Protein AF-A0A2K9EKV5-F1 (afdb_monomer_lite)

Structure (mmCIF, N/CA/C/O backbone):
data_AF-A0A2K9EKV5-F1
#
_entry.id   AF-A0A2K9EKV5-F1
#
loop_
_atom_site.group_PDB
_atom_site.id
_atom_site.type_symbol
_atom_site.label_atom_id
_atom_site.label_alt_id
_atom_site.label_comp_id
_atom_site.label_asym_id
_atom_site.label_entity_id
_atom_site.label_seq_id
_atom_site.pdbx_PDB_ins_code
_atom_site.Cartn_x
_atom_site.Cartn_y
_atom_site.Cartn_z
_atom_site.occupancy
_atom_site.B_iso_or_equiv
_atom_site.auth_seq_id
_atom_site.auth_comp_id
_atom_site.auth_asym_id
_atom_site.auth_atom_id
_atom_site.pdbx_PDB_model_num
ATOM 1 N N . MET A 1 1 ? -27.339 27.260 15.873 1.00 34.72 1 MET A N 1
ATOM 2 C CA . MET A 1 1 ? -26.112 26.528 15.482 1.00 34.72 1 MET A CA 1
ATOM 3 C C . MET A 1 1 ? -25.830 25.486 16.553 1.00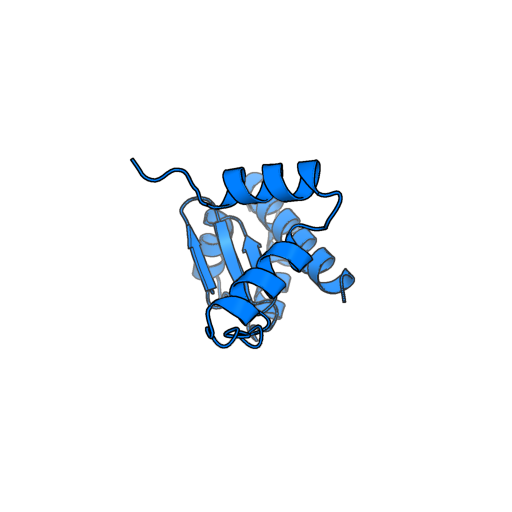 34.72 1 MET A C 1
ATOM 5 O O . MET A 1 1 ? -25.767 25.895 17.708 1.00 34.72 1 MET A O 1
ATOM 9 N N . PRO A 1 2 ? -25.730 24.181 16.243 1.00 38.53 2 PRO A N 1
ATOM 10 C CA . PRO A 1 2 ? -25.482 23.185 17.277 1.00 38.53 2 PRO A CA 1
ATOM 11 C C . PRO A 1 2 ? -24.024 23.286 17.740 1.00 38.53 2 PRO A C 1
ATOM 13 O O . PRO A 1 2 ? -23.093 23.180 16.943 1.00 38.53 2 PRO A O 1
ATOM 16 N N . ILE A 1 3 ? -23.833 23.533 19.034 1.00 38.47 3 ILE A N 1
ATOM 17 C CA . ILE A 1 3 ? -22.537 23.400 19.701 1.00 38.47 3 ILE A CA 1
ATOM 18 C C . ILE A 1 3 ? -22.190 21.903 19.665 1.00 38.47 3 ILE A C 1
ATOM 20 O O . ILE A 1 3 ? -23.028 21.098 20.076 1.00 38.47 3 ILE A O 1
ATOM 24 N N . PRO A 1 4 ? -21.013 21.485 19.167 1.00 46.78 4 PRO A N 1
ATOM 25 C CA . PRO A 1 4 ? -20.659 20.072 19.138 1.00 46.78 4 PRO A CA 1
ATOM 26 C C . PRO A 1 4 ? -20.600 19.540 20.576 1.00 46.78 4 PRO A C 1
ATOM 28 O O . PRO A 1 4 ? -19.776 20.003 21.368 1.00 46.78 4 PRO A O 1
ATOM 31 N N . LEU A 1 5 ? -21.473 18.569 20.885 1.00 59.94 5 LEU A N 1
ATOM 32 C CA . LEU A 1 5 ? -21.659 17.912 22.195 1.00 59.94 5 LEU A CA 1
ATOM 33 C C . LEU A 1 5 ? -20.330 17.569 22.892 1.00 59.94 5 LEU A C 1
ATOM 35 O O . LEU A 1 5 ? -20.204 17.675 24.108 1.00 59.94 5 LEU A O 1
ATOM 39 N N . ARG A 1 6 ? -19.305 17.260 22.095 1.00 60.81 6 ARG A N 1
ATOM 40 C CA . ARG A 1 6 ? -17.944 16.938 22.522 1.00 60.81 6 ARG A CA 1
ATOM 41 C C . ARG A 1 6 ? -17.279 18.009 23.399 1.00 60.81 6 ARG A C 1
ATOM 43 O O . ARG A 1 6 ? -16.757 17.672 24.452 1.00 60.81 6 ARG A O 1
ATOM 50 N N . ARG A 1 7 ? -17.356 19.296 23.032 1.00 63.94 7 ARG A N 1
ATOM 51 C CA . ARG A 1 7 ? -16.711 20.376 23.815 1.00 63.94 7 ARG A CA 1
ATOM 52 C C . ARG A 1 7 ? -17.402 20.644 25.153 1.00 63.94 7 ARG A C 1
ATOM 54 O O . ARG A 1 7 ? -16.761 21.127 26.081 1.00 63.94 7 ARG A O 1
ATOM 61 N N . GLY A 1 8 ? -18.71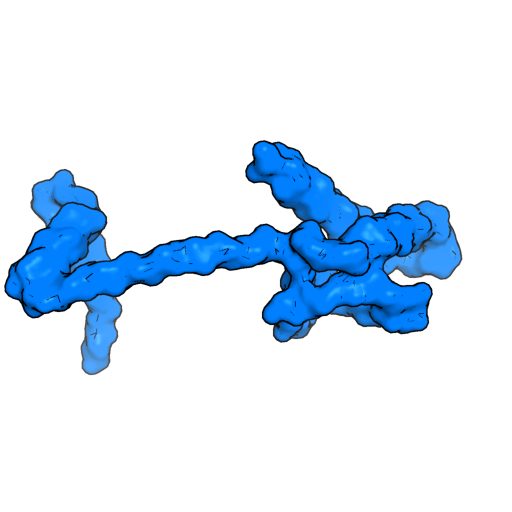0 20.392 25.236 1.00 67.00 8 GLY A N 1
ATOM 62 C CA . GLY A 1 8 ? -19.465 20.524 26.484 1.00 67.00 8 GLY A CA 1
ATOM 63 C C . GLY A 1 8 ? -19.104 19.420 27.475 1.00 67.00 8 GLY A C 1
ATOM 64 O O . GLY A 1 8 ? -18.864 19.705 28.643 1.00 67.00 8 GLY A O 1
ATOM 65 N N . LEU A 1 9 ? -18.984 18.186 26.980 1.00 66.88 9 LEU A N 1
ATOM 66 C CA . LEU A 1 9 ? -18.611 17.018 27.780 1.00 66.88 9 LEU A CA 1
ATOM 67 C C . LEU A 1 9 ? -17.155 17.079 28.262 1.00 66.88 9 LEU A C 1
ATOM 69 O O . LEU A 1 9 ? -16.888 16.750 29.411 1.00 66.88 9 LEU A O 1
ATOM 73 N N . GLU A 1 10 ? -16.230 17.564 27.427 1.00 70.25 10 GLU A N 1
ATOM 74 C CA . GLU A 1 10 ? -14.812 17.756 27.791 1.00 70.25 10 GLU A CA 1
ATOM 75 C C . GLU A 1 10 ? -14.650 18.717 28.978 1.00 70.25 10 GLU A C 1
ATOM 77 O O . GLU A 1 10 ? -13.935 18.414 29.929 1.00 70.25 10 GLU A O 1
ATOM 82 N N . ARG A 1 11 ? -15.398 19.826 28.992 1.00 71.81 11 ARG A N 1
ATOM 83 C CA . ARG A 1 11 ? -15.383 20.774 30.118 1.00 71.81 11 ARG A CA 1
ATOM 84 C C . ARG A 1 11 ? -16.011 20.207 31.387 1.00 71.81 11 ARG A C 1
ATOM 86 O O . ARG A 1 11 ? -15.569 20.543 32.481 1.00 71.81 11 ARG A O 1
ATOM 93 N N . GLU A 1 12 ? -17.040 19.374 31.257 1.00 67.81 12 GLU A N 1
ATOM 94 C CA . GLU A 1 12 ? -17.672 18.736 32.416 1.00 67.81 12 GLU A CA 1
ATOM 95 C C . GLU A 1 12 ? -16.770 17.656 33.027 1.00 67.81 12 GLU A C 1
ATOM 97 O O . GLU A 1 12 ? -16.693 17.546 34.249 1.00 67.81 12 GLU A O 1
ATOM 102 N N . ALA A 1 13 ? -16.020 16.924 32.200 1.00 70.12 13 ALA A N 1
ATOM 103 C CA . ALA A 1 13 ? -14.980 15.997 32.646 1.00 70.12 13 ALA A CA 1
ATOM 104 C C . ALA A 1 13 ? -13.877 16.719 33.431 1.00 70.12 13 ALA A C 1
ATOM 106 O O . ALA A 1 13 ? -13.564 16.339 34.559 1.00 70.12 13 ALA A O 1
ATOM 107 N N . GLU A 1 14 ? -13.361 17.827 32.891 1.00 73.56 14 GLU A N 1
ATOM 108 C CA . GLU A 1 14 ? -12.360 18.659 33.571 1.00 73.56 14 GLU A CA 1
ATOM 109 C C . GLU A 1 14 ? -12.886 19.246 34.891 1.00 73.56 14 GLU A C 1
ATOM 111 O O . GLU A 1 14 ? -12.170 19.258 35.892 1.00 73.56 14 GLU A O 1
ATOM 116 N N . ARG A 1 15 ? -14.148 19.698 34.924 1.00 76.81 15 ARG A N 1
ATOM 117 C CA . ARG A 1 15 ? -14.778 20.282 36.120 1.00 76.81 15 ARG A CA 1
ATOM 118 C C . ARG A 1 15 ? -15.045 19.256 37.219 1.00 76.81 15 ARG A C 1
ATOM 120 O O . ARG A 1 15 ? -14.924 19.581 38.397 1.00 76.81 15 ARG A O 1
ATOM 127 N N . SER A 1 16 ? -15.458 18.049 36.845 1.00 70.88 16 SER A N 1
ATOM 128 C CA . SER A 1 16 ? -15.836 16.989 37.787 1.00 70.88 16 SER A CA 1
ATOM 129 C C . SER A 1 16 ? -14.663 16.097 38.202 1.00 70.88 16 SER A C 1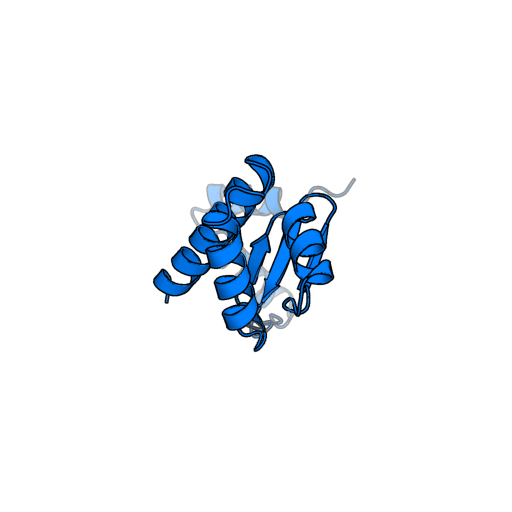
ATOM 131 O O . SER A 1 16 ? -14.812 15.300 39.126 1.00 70.88 16 SER A O 1
ATOM 133 N N . GLY A 1 17 ? -13.506 16.218 37.539 1.00 74.44 17 GLY A N 1
ATOM 134 C CA . GLY A 1 17 ? -12.355 15.336 37.749 1.00 74.44 17 GLY A CA 1
ATOM 135 C C . GLY A 1 17 ? -12.603 13.893 37.296 1.00 74.44 17 GLY A C 1
ATOM 136 O O . GLY A 1 17 ? -11.856 12.998 37.683 1.00 74.44 17 GLY A O 1
ATOM 137 N N . ARG A 1 18 ? -13.659 13.659 36.507 1.00 72.31 18 ARG A N 1
ATOM 138 C CA . ARG A 1 18 ? -14.065 12.341 36.003 1.00 72.31 18 ARG A CA 1
ATOM 139 C C . ARG A 1 18 ? -13.623 12.173 34.561 1.00 72.31 18 ARG A C 1
ATOM 141 O O . ARG A 1 18 ? -13.485 13.144 33.817 1.00 72.31 18 ARG A O 1
ATOM 148 N N . SER A 1 19 ? -13.418 10.932 34.140 1.00 74.38 19 SER A N 1
ATOM 149 C CA . SER A 1 19 ? -13.110 10.661 32.741 1.00 74.38 19 SER A CA 1
ATOM 150 C C . SER A 1 19 ? -14.331 10.943 31.859 1.00 74.38 19 SER A C 1
ATOM 152 O O . SER A 1 19 ? -15.478 10.687 32.232 1.00 74.38 19 SER A O 1
ATOM 154 N N . LEU A 1 20 ? -14.081 11.432 30.644 1.00 70.06 20 LEU A N 1
ATOM 155 C CA . LEU A 1 20 ? -15.109 11.588 29.608 1.00 70.06 20 LEU A CA 1
ATOM 156 C C . LEU A 1 20 ? -15.931 10.311 29.413 1.00 70.06 20 LEU A C 1
ATOM 158 O O . LEU A 1 20 ? -17.143 10.370 29.225 1.00 70.06 20 LEU A O 1
ATOM 162 N N . THR A 1 21 ? -15.263 9.164 29.490 1.00 70.38 21 THR A N 1
ATOM 163 C CA . THR A 1 21 ? -15.863 7.841 29.352 1.00 70.38 21 THR A CA 1
ATOM 164 C C . THR A 1 21 ? -16.900 7.570 30.442 1.00 70.38 21 THR A C 1
ATOM 166 O O . THR A 1 21 ? -17.995 7.116 30.128 1.00 70.38 21 THR A O 1
ATOM 169 N N . GLU A 1 22 ? -16.610 7.903 31.702 1.00 70.62 22 GLU A N 1
ATOM 170 C CA . GLU A 1 22 ? -17.556 7.721 32.814 1.00 70.62 22 GLU A CA 1
ATOM 171 C C . GLU A 1 22 ? -18.803 8.596 32.661 1.00 70.62 22 GLU A C 1
ATOM 173 O O . GLU A 1 22 ? -19.912 8.129 32.909 1.00 70.62 22 GLU A O 1
ATOM 178 N N . ILE A 1 23 ? -18.633 9.843 32.212 1.00 69.56 23 ILE A N 1
ATOM 179 C CA . ILE A 1 23 ? -19.752 10.769 31.982 1.00 69.56 23 ILE A CA 1
ATOM 180 C C . ILE A 1 23 ? -20.644 10.266 30.842 1.00 69.56 23 ILE A C 1
ATOM 182 O O . ILE A 1 23 ? -21.869 10.330 30.937 1.00 69.56 23 ILE A O 1
ATOM 186 N N . ILE A 1 24 ? -20.042 9.743 29.771 1.00 68.00 24 ILE A N 1
ATOM 187 C CA . ILE A 1 24 ? -20.779 9.182 28.634 1.00 68.00 24 ILE A CA 1
ATOM 188 C C . ILE A 1 24 ? -21.552 7.931 29.062 1.00 68.00 24 ILE A C 1
ATOM 190 O O . ILE A 1 24 ? -22.734 7.828 28.750 1.00 68.00 24 ILE A O 1
ATOM 194 N N . ILE A 1 25 ? -20.929 7.010 29.804 1.00 69.56 25 ILE A N 1
ATOM 195 C CA . ILE A 1 25 ? -21.589 5.784 30.280 1.00 69.56 25 ILE A CA 1
ATOM 196 C C . ILE A 1 25 ? -22.789 6.122 31.170 1.00 69.56 25 ILE A C 1
ATOM 198 O O . ILE A 1 25 ? -23.870 5.570 30.973 1.00 69.56 25 ILE A O 1
ATOM 202 N N . GLU A 1 26 ? -22.631 7.053 32.111 1.00 69.88 26 GLU A N 1
ATOM 203 C CA . GLU A 1 26 ? -23.709 7.450 33.020 1.00 69.88 26 GLU A CA 1
ATOM 204 C C . GLU A 1 26 ? -24.866 8.135 32.273 1.00 69.88 26 GLU A C 1
ATOM 206 O O . GLU A 1 26 ? -26.033 7.820 32.508 1.00 69.88 26 GLU A O 1
ATOM 211 N N . ALA A 1 27 ? -24.563 9.008 31.308 1.00 68.69 27 ALA A N 1
ATOM 212 C CA . ALA A 1 27 ? -25.578 9.646 30.469 1.00 68.69 27 ALA A CA 1
ATOM 213 C C . ALA A 1 27 ? -26.323 8.637 29.569 1.00 68.69 27 ALA A C 1
ATOM 215 O O . ALA A 1 27 ? -27.531 8.765 29.350 1.00 68.69 27 ALA A O 1
ATOM 216 N N . VAL A 1 28 ? -25.629 7.610 29.070 1.00 65.12 28 VAL A N 1
ATOM 217 C CA . VAL A 1 28 ? -26.227 6.513 28.288 1.00 65.12 28 VAL A CA 1
ATOM 218 C C . VAL A 1 28 ? -27.141 5.655 29.172 1.00 65.12 28 VAL A C 1
ATOM 220 O O . VAL A 1 28 ? -28.275 5.378 28.791 1.00 65.12 28 VAL A O 1
ATOM 223 N N . GLN A 1 29 ? -26.718 5.335 30.399 1.00 66.12 29 GLN A N 1
ATOM 224 C CA . GLN A 1 29 ? -27.536 4.588 31.364 1.00 66.12 29 GLN A CA 1
ATOM 225 C C . GLN A 1 29 ? -28.796 5.355 31.798 1.00 66.12 29 GLN A C 1
ATOM 227 O O . GLN A 1 29 ? -29.867 4.761 31.907 1.00 66.12 29 GLN A O 1
ATOM 232 N N . GLN A 1 30 ? -28.700 6.672 32.007 1.00 67.94 30 GLN A N 1
ATOM 233 C CA . GLN A 1 30 ? -29.841 7.513 32.400 1.00 67.94 30 GLN A CA 1
ATOM 234 C C . GLN A 1 30 ? -30.833 7.772 31.256 1.00 67.94 30 GLN A C 1
ATOM 236 O O . GLN A 1 30 ? -32.007 8.033 31.511 1.00 67.94 30 GLN A O 1
ATOM 241 N N . SER A 1 31 ? -30.382 7.704 30.000 1.00 60.91 31 SER A N 1
ATOM 242 C CA . SER A 1 31 ? -31.229 7.935 28.821 1.00 60.91 31 SER A CA 1
ATOM 243 C C . SER A 1 31 ? -31.970 6.685 28.337 1.00 60.91 31 SER A C 1
ATOM 245 O O . SER A 1 31 ? -32.798 6.792 27.433 1.00 60.91 31 SER A O 1
ATOM 247 N N . GLY A 1 32 ? -31.710 5.514 28.934 1.00 52.72 32 GLY A N 1
ATOM 248 C CA . GLY A 1 32 ? -32.337 4.247 28.538 1.00 52.72 32 GLY A CA 1
ATOM 249 C C . GLY A 1 32 ? -31.956 3.792 27.125 1.00 52.72 32 GLY A C 1
ATOM 250 O O . GLY A 1 32 ? -32.625 2.935 26.554 1.00 52.72 32 GLY A O 1
ATOM 251 N N . ILE A 1 33 ? -30.906 4.382 26.550 1.00 57.34 33 ILE A N 1
ATOM 252 C CA . ILE A 1 33 ? -30.367 4.008 25.247 1.00 57.34 33 ILE A CA 1
ATOM 253 C C . ILE A 1 33 ? -29.438 2.823 25.493 1.00 57.34 33 ILE A C 1
ATOM 255 O O . ILE A 1 33 ? -28.424 2.965 26.175 1.00 57.34 33 ILE A O 1
ATOM 259 N N . GLU A 1 34 ? -29.775 1.647 24.962 1.00 52.81 34 GLU A N 1
ATOM 260 C CA . GLU A 1 34 ? -28.835 0.527 24.978 1.00 52.81 34 GLU A CA 1
ATOM 261 C C . GLU A 1 34 ? -27.556 0.949 24.240 1.00 52.81 34 GLU A C 1
ATOM 263 O O . GLU A 1 34 ? -27.638 1.449 23.110 1.00 52.81 34 GLU A O 1
ATOM 268 N N . PRO A 1 35 ? -26.368 0.799 24.853 1.00 49.78 35 PRO A N 1
ATOM 269 C CA . PRO A 1 35 ? -25.128 1.056 24.151 1.00 49.78 35 PRO A CA 1
ATOM 270 C C . PRO A 1 35 ? -25.051 0.065 22.993 1.00 49.78 35 PRO A C 1
ATOM 272 O O . PRO A 1 35 ? -24.887 -1.136 23.202 1.00 49.78 35 PRO A O 1
ATOM 275 N N . VAL A 1 36 ? -25.173 0.571 21.765 1.00 53.38 36 VAL A N 1
ATOM 276 C CA . VAL A 1 36 ? -24.827 -0.194 20.571 1.00 53.38 36 VAL A CA 1
ATOM 277 C C . VAL A 1 36 ? -23.316 -0.374 20.620 1.00 53.38 36 VAL A C 1
ATOM 279 O O . VAL A 1 36 ? -22.548 0.464 20.148 1.00 53.38 36 VAL A O 1
ATOM 282 N N . VAL A 1 37 ? -22.885 -1.453 21.269 1.00 50.91 37 VAL A N 1
ATOM 283 C CA . VAL A 1 37 ? -21.564 -2.018 21.050 1.00 50.91 37 VAL A CA 1
ATOM 284 C C . VAL A 1 37 ? -21.620 -2.514 19.617 1.00 50.91 37 VAL A C 1
ATOM 286 O O . VAL A 1 37 ? -22.168 -3.576 19.333 1.00 50.91 37 VAL A O 1
ATOM 289 N N . HIS A 1 38 ? -21.129 -1.699 18.687 1.00 46.94 38 HIS A N 1
ATOM 290 C CA . HIS A 1 38 ? -20.633 -2.266 17.452 1.00 46.94 38 HIS A CA 1
ATOM 291 C C . HIS A 1 38 ? -19.527 -3.206 17.913 1.00 46.94 38 HIS A C 1
ATOM 293 O O . HIS A 1 38 ? -18.494 -2.736 18.385 1.00 46.94 38 HIS A O 1
ATOM 299 N N . GLU A 1 39 ? -19.793 -4.516 17.913 1.00 44.47 39 GLU A N 1
ATOM 300 C CA . GLU A 1 39 ? -18.712 -5.489 17.890 1.00 44.47 39 GLU A CA 1
ATOM 301 C C . GLU A 1 39 ? -17.826 -5.001 16.761 1.00 44.47 39 GLU A C 1
ATOM 303 O O . GLU A 1 39 ? -18.285 -4.926 15.620 1.00 44.47 39 GLU A O 1
ATOM 308 N N . ASP A 1 40 ? -16.651 -4.487 17.115 1.00 46.69 40 ASP A N 1
ATOM 309 C CA . ASP A 1 40 ? -15.710 -3.980 16.145 1.00 46.69 40 ASP A CA 1
ATOM 310 C C . ASP A 1 40 ? -15.545 -5.103 15.120 1.00 46.69 40 ASP A C 1
ATOM 312 O O . ASP A 1 40 ? -14.920 -6.130 15.397 1.00 46.69 40 ASP A O 1
ATOM 316 N N . GLU A 1 41 ? -16.134 -4.933 13.930 1.00 43.88 41 GLU A N 1
ATOM 317 C CA . GLU A 1 41 ? -15.572 -5.517 12.731 1.00 43.88 41 GLU A CA 1
ATOM 318 C C . GLU A 1 41 ? -14.126 -5.062 12.802 1.00 43.88 41 GLU A C 1
ATOM 320 O O . GLU A 1 41 ? -13.845 -3.880 12.587 1.00 43.88 41 GLU A O 1
ATOM 325 N N . ILE A 1 42 ? -13.229 -5.951 13.239 1.00 49.12 42 ILE A N 1
ATOM 326 C CA . ILE A 1 42 ? -11.803 -5.673 13.276 1.00 49.12 42 ILE A CA 1
ATOM 327 C C . ILE A 1 42 ? -11.480 -5.355 11.830 1.00 49.12 42 ILE A C 1
ATOM 329 O O . ILE A 1 42 ? -11.388 -6.260 10.997 1.00 49.12 42 ILE A O 1
ATOM 333 N N . ALA A 1 43 ? -11.443 -4.059 11.515 1.00 55.91 43 ALA A N 1
ATOM 334 C CA . ALA A 1 43 ? -11.329 -3.618 10.148 1.00 55.91 43 ALA A CA 1
ATOM 335 C C . ALA A 1 43 ? -10.052 -4.275 9.629 1.00 55.91 43 ALA A C 1
ATOM 337 O O . ALA A 1 43 ? -9.010 -4.153 10.288 1.00 55.91 43 ALA A O 1
ATOM 338 N N . PRO A 1 44 ? -10.127 -5.040 8.526 1.00 59.66 44 PRO A N 1
ATOM 339 C CA . PRO A 1 44 ? -8.992 -5.817 8.063 1.00 59.66 44 PRO A CA 1
ATOM 340 C C . PRO A 1 44 ? -7.793 -4.883 7.950 1.00 59.66 44 PRO A C 1
ATOM 342 O O . PRO A 1 44 ? -7.918 -3.787 7.389 1.00 59.66 44 PRO A O 1
ATOM 345 N N . LYS A 1 45 ? -6.662 -5.281 8.555 1.00 76.19 45 LYS A N 1
ATOM 346 C CA . LYS A 1 45 ? -5.456 -4.447 8.591 1.00 76.19 45 LYS A CA 1
ATOM 347 C C . LYS A 1 45 ? -5.151 -3.996 7.166 1.00 76.19 45 LYS A C 1
ATOM 349 O O . LYS A 1 45 ? -5.117 -4.815 6.246 1.00 76.19 45 LYS A O 1
ATOM 354 N N . ALA A 1 46 ? -4.953 -2.695 6.991 1.00 81.62 46 ALA A N 1
ATOM 355 C CA . ALA A 1 46 ? -4.803 -2.110 5.673 1.00 81.62 46 ALA A CA 1
ATOM 356 C C . ALA A 1 46 ? -3.607 -1.169 5.588 1.00 81.62 46 ALA A C 1
ATOM 358 O O . ALA A 1 46 ? -3.335 -0.391 6.503 1.00 81.62 46 ALA A O 1
ATOM 359 N N . VAL A 1 47 ? -2.918 -1.205 4.449 1.00 86.06 47 VAL A N 1
ATOM 360 C CA . VAL A 1 47 ? -1.767 -0.348 4.158 1.00 86.06 47 VAL A CA 1
ATOM 361 C C . VAL A 1 47 ? -2.101 0.625 3.042 1.00 86.06 47 VAL A C 1
ATOM 363 O O . VAL A 1 47 ? -2.692 0.270 2.025 1.00 86.06 47 VAL A O 1
ATOM 366 N N . ARG A 1 48 ? -1.691 1.880 3.227 1.00 88.44 48 ARG A N 1
ATOM 367 C CA . ARG A 1 48 ? -1.854 2.940 2.231 1.00 88.44 48 ARG A CA 1
ATOM 368 C C . ARG A 1 48 ? -0.674 2.929 1.274 1.00 88.44 48 ARG A C 1
ATOM 370 O O . ARG 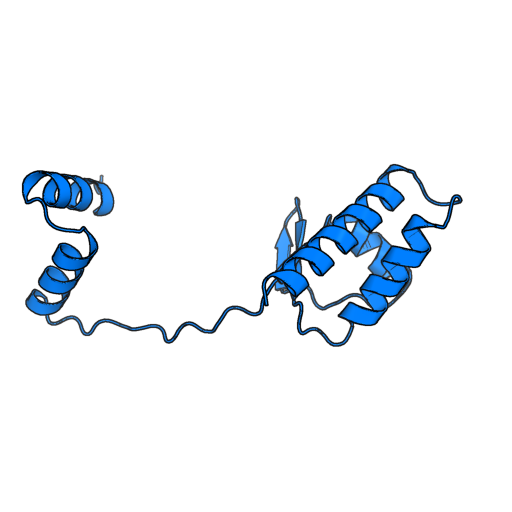A 1 48 ? 0.451 3.172 1.693 1.00 88.44 48 ARG A O 1
ATOM 377 N N . VAL A 1 49 ? -0.929 2.729 -0.011 1.00 89.12 49 VAL A N 1
ATOM 378 C CA . VAL A 1 49 ? 0.092 2.754 -1.062 1.00 89.12 49 VAL A CA 1
ATOM 379 C C . VAL A 1 49 ? -0.113 3.937 -2.014 1.00 89.12 49 VAL A C 1
ATOM 381 O O . VAL A 1 49 ? -1.247 4.396 -2.194 1.00 89.12 49 VAL A O 1
ATOM 384 N N . PRO A 1 50 ? 0.954 4.462 -2.645 1.00 90.19 50 PRO A N 1
ATOM 385 C CA . PRO A 1 50 ? 0.826 5.523 -3.643 1.00 90.19 50 PRO A CA 1
ATOM 386 C C . PRO A 1 50 ? -0.014 5.075 -4.858 1.00 90.19 50 PRO A C 1
ATOM 388 O O . PRO A 1 50 ? 0.271 4.007 -5.407 1.00 90.19 50 PRO A O 1
ATOM 391 N N . PRO A 1 51 ? -0.982 5.879 -5.351 1.00 89.81 51 PRO A N 1
ATOM 392 C CA . PRO A 1 51 ? -1.858 5.472 -6.454 1.00 89.81 51 PRO A CA 1
ATOM 393 C C . PRO A 1 51 ? -1.099 5.190 -7.750 1.00 89.81 51 PRO A C 1
ATOM 395 O O . PRO A 1 51 ? -1.339 4.174 -8.383 1.00 89.81 51 PRO A O 1
ATOM 398 N N . ALA A 1 52 ? -0.113 6.027 -8.089 1.00 88.81 52 ALA A N 1
ATOM 399 C CA . ALA A 1 52 ? 0.693 5.849 -9.297 1.00 88.81 52 ALA A CA 1
ATOM 400 C C . ALA A 1 52 ? 1.455 4.513 -9.317 1.00 88.81 52 ALA A C 1
ATOM 402 O O . ALA A 1 52 ? 1.610 3.900 -10.367 1.00 88.81 52 ALA A O 1
ATOM 403 N N . PHE A 1 53 ? 1.919 4.051 -8.153 1.00 91.12 53 PHE A N 1
ATOM 404 C CA . PHE A 1 53 ? 2.596 2.762 -8.043 1.00 91.12 53 PHE A CA 1
ATOM 405 C C . PHE A 1 53 ? 1.614 1.592 -8.124 1.00 91.12 53 PHE A C 1
ATOM 407 O O . PHE A 1 53 ? 1.896 0.603 -8.794 1.00 91.12 53 PHE A O 1
ATOM 414 N N . TYR A 1 54 ? 0.454 1.721 -7.477 1.00 91.81 54 TYR A N 1
ATOM 415 C CA . TYR A 1 54 ? -0.618 0.734 -7.572 1.00 91.81 54 TYR A CA 1
ATOM 416 C C . TYR A 1 54 ? -1.099 0.559 -9.019 1.00 91.81 54 TYR A C 1
ATOM 418 O O . TYR A 1 54 ? -1.196 -0.564 -9.502 1.00 91.81 54 TYR A O 1
ATOM 426 N N . ASP A 1 55 ? -1.319 1.665 -9.733 1.00 91.75 55 ASP A N 1
ATOM 427 C CA . ASP A 1 55 ? -1.740 1.656 -11.136 1.00 91.75 55 ASP A CA 1
ATOM 428 C C . ASP A 1 55 ? -0.671 1.062 -12.054 1.00 91.75 55 ASP A C 1
ATOM 430 O O . ASP A 1 55 ? -0.995 0.285 -12.948 1.00 91.75 55 ASP A O 1
ATOM 434 N N . PHE A 1 56 ? 0.604 1.382 -11.813 1.00 90.75 56 PHE A N 1
ATOM 435 C CA . PHE A 1 56 ? 1.713 0.755 -12.525 1.00 90.75 56 PHE A CA 1
ATOM 436 C C . PHE A 1 56 ? 1.695 -0.766 -12.339 1.00 90.75 56 PHE A C 1
ATOM 438 O O . PHE A 1 56 ? 1.722 -1.507 -13.315 1.00 90.75 56 PHE A O 1
ATOM 445 N N . GLN A 1 57 ? 1.585 -1.255 -11.102 1.00 89.94 57 GLN A N 1
ATOM 446 C CA . GLN A 1 57 ? 1.526 -2.696 -10.864 1.00 89.94 57 GLN A CA 1
ATOM 447 C C . GLN A 1 57 ? 0.299 -3.353 -11.504 1.00 89.94 57 GLN A C 1
ATOM 449 O O . GLN A 1 57 ? 0.430 -4.431 -12.077 1.00 89.94 57 GLN A O 1
ATOM 454 N N . ALA A 1 58 ? -0.860 -2.690 -11.479 1.00 89.06 58 ALA A N 1
ATOM 455 C CA . ALA A 1 58 ? -2.086 -3.192 -12.100 1.00 89.06 58 ALA A CA 1
ATOM 456 C C . ALA A 1 58 ? -1.962 -3.364 -13.626 1.00 89.06 58 ALA A C 1
ATOM 458 O O . ALA A 1 58 ? -2.664 -4.182 -14.212 1.00 89.06 58 ALA A O 1
ATOM 459 N N . GLN A 1 59 ? -1.063 -2.618 -14.279 1.00 87.31 59 GLN A N 1
ATOM 460 C CA . GLN A 1 59 ? -0.766 -2.771 -15.709 1.00 87.31 59 GLN A CA 1
ATOM 461 C C . GLN A 1 59 ? 0.171 -3.951 -16.007 1.00 87.31 59 GLN A C 1
ATOM 463 O O . GLN A 1 59 ? 0.201 -4.438 -17.136 1.00 87.31 59 GLN A O 1
ATOM 468 N N . HIS A 1 60 ? 0.935 -4.412 -15.014 1.00 80.75 60 HIS A N 1
ATOM 469 C CA . HIS A 1 60 ? 1.979 -5.427 -15.173 1.00 80.75 60 HIS A CA 1
ATOM 470 C C . HIS A 1 60 ? 1.665 -6.755 -14.465 1.00 80.75 60 HIS A C 1
ATOM 472 O O . HIS A 1 60 ? 2.460 -7.692 -14.550 1.00 80.75 60 HIS A O 1
ATOM 478 N N . GLY A 1 61 ? 0.519 -6.865 -13.787 1.00 77.00 61 GLY A N 1
ATOM 479 C CA . GLY A 1 61 ? 0.098 -8.086 -13.109 1.00 77.00 61 GLY A CA 1
ATOM 480 C C . GLY A 1 61 ? -1.103 -7.896 -12.182 1.00 77.00 61 GLY A C 1
ATOM 481 O O . GLY A 1 61 ? -1.818 -6.898 -12.240 1.00 77.00 61 GLY A O 1
ATOM 482 N N . GLY A 1 62 ? -1.329 -8.892 -11.324 1.00 79.00 62 GLY A N 1
ATOM 483 C CA . GLY A 1 62 ? -2.379 -8.851 -10.309 1.00 79.00 62 GLY A CA 1
ATOM 484 C C . GLY A 1 62 ? -1.999 -7.952 -9.134 1.00 79.00 62 GLY A C 1
ATOM 485 O O . GLY A 1 62 ? -0.895 -8.050 -8.600 1.00 79.00 62 GLY A O 1
ATOM 486 N N . VAL A 1 63 ? -2.937 -7.105 -8.714 1.00 89.69 63 VAL A N 1
ATOM 487 C CA . VAL A 1 63 ? -2.836 -6.270 -7.512 1.00 89.69 63 VAL A CA 1
ATOM 488 C C . VAL A 1 63 ? -3.932 -6.658 -6.513 1.00 89.69 63 VAL A C 1
ATOM 490 O O . VAL A 1 63 ? -4.986 -7.128 -6.946 1.00 89.69 63 VAL A O 1
ATOM 493 N N . PRO A 1 64 ? -3.732 -6.442 -5.199 1.00 89.38 64 PRO A N 1
ATOM 494 C CA . PRO A 1 64 ? -4.768 -6.666 -4.197 1.00 89.38 64 PRO A CA 1
ATOM 495 C C . PRO A 1 64 ? -6.000 -5.810 -4.477 1.00 89.38 64 PRO A C 1
ATOM 497 O O . PRO A 1 64 ? -5.883 -4.687 -4.996 1.00 89.38 64 PRO A O 1
ATOM 500 N N . ALA A 1 65 ? -7.174 -6.312 -4.099 1.00 87.50 65 ALA A N 1
ATOM 501 C CA . ALA A 1 65 ? -8.409 -5.559 -4.222 1.00 87.50 65 ALA A CA 1
ATOM 502 C C . ALA A 1 65 ? -8.337 -4.308 -3.321 1.00 87.50 65 ALA A C 1
ATOM 504 O O . ALA A 1 65 ? -8.039 -4.409 -2.125 1.00 87.50 65 ALA A O 1
ATOM 505 N N . PRO A 1 66 ? -8.586 -3.103 -3.864 1.00 87.88 66 PRO A N 1
ATOM 506 C CA . PRO A 1 66 ? -8.465 -1.886 -3.084 1.00 87.88 66 PRO A CA 1
ATOM 507 C C . PRO A 1 66 ? -9.666 -1.771 -2.141 1.00 87.88 66 PRO A C 1
ATOM 509 O O . PRO A 1 66 ? -10.811 -1.732 -2.584 1.00 87.88 66 PRO A O 1
ATOM 512 N N . GLN A 1 67 ? -9.413 -1.653 -0.838 1.00 86.50 67 GLN A N 1
ATOM 513 C CA . GLN A 1 67 ? -10.461 -1.397 0.155 1.00 86.50 67 GLN A CA 1
ATOM 514 C C . GLN A 1 67 ? -11.027 0.019 0.006 1.00 86.50 67 GLN A C 1
ATOM 516 O O . GLN A 1 67 ? -12.212 0.274 0.201 1.00 86.50 67 GLN A O 1
ATOM 521 N N . THR A 1 68 ? -10.161 0.979 -0.316 1.00 88.00 68 THR A N 1
ATOM 522 C CA . THR A 1 68 ? -10.543 2.371 -0.558 1.00 88.00 68 THR A CA 1
ATOM 523 C C . THR A 1 68 ? -9.521 3.013 -1.479 1.00 88.00 68 THR A C 1
ATOM 525 O O . THR A 1 68 ? -8.326 2.738 -1.381 1.00 88.00 68 THR A O 1
ATOM 528 N N . ARG A 1 69 ? -9.969 3.911 -2.355 1.00 90.25 69 ARG A N 1
ATOM 529 C CA . ARG A 1 69 ? -9.089 4.679 -3.235 1.00 90.25 69 ARG A CA 1
ATOM 530 C C . ARG A 1 69 ? -9.381 6.165 -3.118 1.00 90.25 69 ARG A C 1
ATOM 532 O O . ARG A 1 69 ? -10.523 6.597 -3.211 1.00 90.25 69 ARG A O 1
ATOM 539 N N . THR A 1 70 ? -8.324 6.947 -2.946 1.00 89.62 70 THR A N 1
ATOM 540 C CA . THR A 1 70 ? -8.357 8.412 -2.960 1.00 89.62 70 THR A CA 1
ATOM 541 C C . THR A 1 70 ? -7.349 8.937 -3.979 1.00 89.62 70 THR A C 1
ATOM 543 O O . THR A 1 70 ? -6.505 8.191 -4.474 1.00 89.62 70 THR A O 1
ATOM 546 N N . SER A 1 71 ? -7.370 10.243 -4.254 1.00 84.31 71 SER A N 1
ATOM 547 C CA . SER A 1 71 ? -6.338 10.886 -5.082 1.00 84.31 71 SER A CA 1
ATOM 548 C C . SER A 1 71 ? -4.931 10.819 -4.471 1.00 84.31 71 SER A C 1
ATOM 550 O O . SER A 1 71 ? -3.950 11.016 -5.181 1.00 84.31 71 SER A O 1
ATOM 552 N N . LYS A 1 72 ? -4.815 10.545 -3.163 1.00 86.69 72 LYS A N 1
ATOM 553 C CA . LYS A 1 72 ? -3.539 10.538 -2.430 1.00 86.69 72 LYS A CA 1
ATOM 554 C C . LYS A 1 72 ? -2.988 9.137 -2.169 1.00 86.69 72 LYS A C 1
ATOM 556 O O . LYS A 1 72 ? -1.776 8.989 -2.067 1.00 86.69 72 LYS A O 1
ATOM 561 N N . HIS A 1 73 ? -3.850 8.136 -2.000 1.00 89.31 73 HIS A N 1
ATOM 562 C CA . HIS A 1 73 ? -3.458 6.763 -1.668 1.00 89.31 73 HIS A CA 1
ATOM 563 C C . HIS A 1 73 ? -4.545 5.745 -2.018 1.00 89.31 73 HIS A C 1
ATOM 565 O O . HIS A 1 73 ? -5.731 6.080 -2.089 1.00 89.31 73 HIS A O 1
ATOM 571 N N . VAL A 1 74 ? -4.117 4.496 -2.171 1.00 90.38 74 VAL A N 1
ATOM 572 C CA . VAL A 1 74 ? -4.961 3.303 -2.256 1.00 90.38 74 VAL A CA 1
ATOM 573 C C . VAL A 1 74 ? -4.743 2.491 -0.983 1.00 90.38 74 VAL A C 1
ATOM 575 O O . VAL A 1 74 ? -3.602 2.221 -0.625 1.00 90.38 74 VAL A O 1
ATOM 578 N N . SER A 1 75 ? -5.809 2.140 -0.274 1.00 89.88 75 SER A N 1
ATOM 579 C CA . SER A 1 75 ? -5.745 1.261 0.895 1.00 89.88 75 SER A CA 1
ATOM 580 C C . SER A 1 75 ? -5.877 -0.190 0.444 1.00 89.88 75 SER A C 1
ATOM 582 O O . SER A 1 75 ? -6.862 -0.539 -0.208 1.00 89.88 75 SER A O 1
ATOM 584 N N . LEU A 1 76 ? -4.893 -1.017 0.786 1.00 90.12 76 LEU A N 1
ATOM 585 C CA . LEU A 1 76 ? -4.845 -2.442 0.464 1.00 90.12 76 LEU A CA 1
ATOM 586 C C . LEU A 1 76 ? -5.023 -3.263 1.725 1.00 90.12 76 LEU A C 1
ATOM 588 O O . LEU A 1 76 ? -4.389 -2.964 2.734 1.00 90.12 76 LEU A O 1
ATOM 592 N N . ARG A 1 77 ? -5.832 -4.311 1.634 1.00 88.69 77 ARG A N 1
ATOM 593 C CA . ARG A 1 77 ? -5.985 -5.313 2.684 1.00 88.69 77 ARG A CA 1
ATOM 594 C C . ARG A 1 77 ? -4.728 -6.170 2.802 1.00 88.69 77 ARG A C 1
ATOM 596 O O . ARG A 1 77 ? -4.174 -6.592 1.789 1.00 88.69 77 ARG A O 1
ATOM 603 N N . LEU A 1 78 ? -4.288 -6.424 4.032 1.00 87.12 78 LEU A N 1
ATOM 604 C CA . LEU A 1 78 ? -3.127 -7.276 4.299 1.00 87.12 78 LEU A CA 1
ATOM 605 C C . LEU A 1 78 ? -3.450 -8.775 4.273 1.00 87.12 78 LEU A C 1
ATOM 607 O O . LEU A 1 78 ? -2.546 -9.593 4.164 1.00 87.12 78 LEU A O 1
ATOM 611 N N . ASP A 1 79 ? -4.727 -9.136 4.344 1.00 86.62 79 ASP A N 1
ATOM 612 C CA . ASP A 1 79 ? -5.210 -10.511 4.221 1.00 86.62 79 ASP A CA 1
ATOM 613 C C . ASP A 1 79 ? -5.555 -10.902 2.771 1.00 86.62 79 ASP A C 1
ATOM 615 O O . ASP A 1 79 ? -6.046 -12.002 2.522 1.00 86.62 79 ASP A O 1
ATOM 619 N N . ASP A 1 80 ? -5.306 -10.017 1.799 1.00 89.12 80 ASP A N 1
ATOM 620 C CA . ASP A 1 80 ? -5.603 -10.281 0.393 1.00 89.12 80 ASP A CA 1
ATOM 621 C C . ASP A 1 80 ? -4.652 -11.352 -0.186 1.00 89.12 80 ASP A C 1
ATOM 623 O O . ASP A 1 80 ? -3.427 -11.215 -0.083 1.00 89.12 80 ASP A O 1
ATOM 627 N N . PRO A 1 81 ? -5.175 -12.402 -0.849 1.00 88.62 81 PRO A N 1
ATOM 628 C CA . PRO A 1 81 ? -4.353 -13.481 -1.398 1.00 88.62 81 PRO A CA 1
ATOM 629 C C . PRO A 1 81 ? -3.380 -13.024 -2.497 1.00 88.62 81 PRO A C 1
ATOM 631 O O . PRO A 1 81 ? -2.399 -13.716 -2.766 1.00 88.62 81 PRO A O 1
ATOM 634 N N . ALA A 1 82 ? -3.609 -11.872 -3.134 1.00 89.19 82 ALA A N 1
ATOM 635 C CA . ALA A 1 82 ? -2.702 -11.294 -4.122 1.00 89.19 82 ALA A CA 1
ATOM 636 C C . ALA A 1 82 ? -1.551 -10.484 -3.493 1.00 89.19 82 ALA A C 1
ATOM 638 O O . ALA A 1 82 ? -0.615 -10.104 -4.205 1.00 89.19 82 ALA A O 1
ATOM 639 N N . LEU A 1 83 ? -1.574 -10.229 -2.177 1.00 90.31 83 LEU A N 1
ATOM 640 C CA . LEU A 1 83 ? -0.555 -9.429 -1.493 1.00 90.31 83 LEU A CA 1
ATOM 641 C C . LEU A 1 83 ? 0.874 -9.983 -1.658 1.00 90.31 83 LEU A C 1
ATOM 643 O O . LEU A 1 83 ? 1.762 -9.186 -1.971 1.00 90.31 83 LEU A O 1
ATOM 647 N N . PRO A 1 84 ? 1.147 -11.299 -1.528 1.00 90.50 84 PRO A N 1
ATOM 648 C CA . PRO A 1 84 ? 2.504 -11.819 -1.705 1.00 90.50 84 PRO A CA 1
ATOM 649 C C . PRO A 1 84 ? 3.061 -11.542 -3.108 1.00 90.50 84 PRO A C 1
ATOM 651 O O . PRO A 1 84 ? 4.185 -11.061 -3.249 1.00 90.50 84 PRO A O 1
ATOM 654 N N . SER A 1 85 ? 2.244 -11.750 -4.146 1.00 91.06 85 SER A N 1
ATOM 655 C CA . SER A 1 85 ? 2.618 -11.462 -5.538 1.00 91.06 85 SER A CA 1
ATOM 656 C C . SER A 1 85 ? 2.890 -9.970 -5.757 1.00 91.06 85 SER A C 1
ATOM 658 O O . SER A 1 85 ? 3.851 -9.600 -6.432 1.00 91.06 85 SER A O 1
ATOM 660 N N . PHE A 1 86 ? 2.075 -9.100 -5.159 1.00 91.38 86 PHE A N 1
ATOM 661 C CA . PHE A 1 86 ? 2.252 -7.647 -5.204 1.00 91.38 86 PHE A CA 1
ATOM 662 C C . PHE A 1 86 ? 3.557 -7.190 -4.535 1.00 91.38 86 PHE A C 1
ATOM 664 O O . PHE A 1 86 ? 4.269 -6.319 -5.050 1.00 91.38 86 PHE A O 1
ATOM 671 N N . VAL A 1 87 ? 3.912 -7.803 -3.401 1.00 91.81 87 VAL A N 1
ATOM 672 C CA . VAL A 1 87 ? 5.178 -7.548 -2.701 1.00 91.81 87 VAL A CA 1
ATOM 673 C C . VAL A 1 87 ? 6.368 -8.031 -3.531 1.00 91.81 87 VAL A C 1
ATOM 675 O O . VAL A 1 87 ? 7.355 -7.304 -3.646 1.00 91.81 87 VAL A O 1
ATOM 678 N N . GLU A 1 88 ? 6.297 -9.207 -4.157 1.00 92.12 88 GLU A N 1
ATOM 679 C CA . GLU A 1 88 ? 7.358 -9.675 -5.057 1.00 92.12 88 GLU A CA 1
ATOM 680 C C . GLU A 1 88 ? 7.554 -8.747 -6.259 1.00 92.12 88 GLU A C 1
ATOM 682 O O . GLU A 1 88 ? 8.688 -8.371 -6.571 1.00 92.12 88 GLU A O 1
ATOM 687 N N . ALA A 1 89 ? 6.465 -8.327 -6.907 1.00 91.00 89 ALA A N 1
ATOM 688 C CA . ALA A 1 89 ? 6.513 -7.365 -8.003 1.00 91.00 89 ALA A CA 1
ATOM 689 C C . ALA A 1 89 ? 7.118 -6.027 -7.547 1.00 91.00 89 ALA A C 1
ATOM 691 O O . ALA A 1 89 ? 7.956 -5.450 -8.245 1.00 91.00 89 ALA A O 1
ATOM 692 N N . ALA A 1 90 ? 6.788 -5.571 -6.332 1.00 91.44 90 ALA A N 1
ATOM 693 C CA . ALA A 1 90 ? 7.408 -4.393 -5.737 1.00 91.44 90 ALA A CA 1
ATOM 694 C C . ALA A 1 90 ? 8.918 -4.585 -5.533 1.00 91.44 90 ALA A C 1
ATOM 696 O O . ALA A 1 90 ? 9.691 -3.683 -5.856 1.00 91.44 90 ALA A O 1
ATOM 697 N N . ARG A 1 91 ? 9.359 -5.750 -5.034 1.00 93.31 91 ARG A N 1
ATOM 698 C CA . ARG A 1 91 ? 10.787 -6.052 -4.830 1.00 93.31 91 ARG A CA 1
ATOM 699 C C . ARG A 1 91 ? 11.551 -6.045 -6.154 1.00 93.31 91 ARG A C 1
ATOM 701 O O . ARG A 1 91 ? 12.604 -5.417 -6.220 1.00 93.31 91 ARG A O 1
ATOM 708 N N . ARG A 1 92 ? 10.993 -6.650 -7.209 1.00 92.25 92 ARG A N 1
ATOM 709 C CA . ARG A 1 92 ? 11.568 -6.612 -8.567 1.00 92.25 92 ARG A CA 1
ATOM 710 C C . ARG A 1 92 ? 11.655 -5.182 -9.098 1.00 92.25 92 ARG A C 1
ATOM 712 O O . ARG A 1 92 ? 12.699 -4.783 -9.603 1.00 92.25 92 ARG A O 1
ATOM 719 N N . CYS A 1 93 ? 10.601 -4.387 -8.900 1.00 92.00 93 CYS A N 1
ATOM 720 C CA . CYS A 1 93 ? 10.569 -2.985 -9.310 1.00 92.00 93 CYS A CA 1
ATOM 721 C C . CYS A 1 93 ? 11.681 -2.161 -8.638 1.00 92.00 93 CYS A C 1
ATOM 723 O O . CYS A 1 93 ? 12.322 -1.356 -9.301 1.00 92.00 93 CYS A O 1
ATOM 725 N N . VAL A 1 94 ? 11.969 -2.382 -7.347 1.00 92.50 94 VAL A N 1
ATOM 726 C CA . VAL A 1 94 ? 13.065 -1.687 -6.640 1.00 92.50 94 VAL A CA 1
ATOM 727 C C . VAL A 1 94 ? 14.431 -1.961 -7.278 1.00 92.50 94 VAL A C 1
ATOM 729 O O . VAL A 1 94 ? 15.259 -1.049 -7.346 1.00 92.50 94 VAL A O 1
ATOM 732 N N . THR A 1 95 ? 14.672 -3.194 -7.724 1.00 91.31 95 THR A N 1
ATOM 733 C CA . THR A 1 95 ? 15.957 -3.622 -8.297 1.00 91.31 95 THR A CA 1
ATOM 734 C C . THR A 1 95 ? 16.108 -3.315 -9.786 1.00 91.31 95 THR A C 1
ATOM 736 O O . THR A 1 95 ? 17.225 -3.333 -10.288 1.00 91.31 95 THR A O 1
ATOM 739 N N . ASP A 1 96 ? 15.014 -3.029 -10.492 1.00 90.88 96 ASP A N 1
ATOM 740 C CA . ASP A 1 96 ? 15.034 -2.773 -11.932 1.00 90.88 96 ASP A CA 1
ATOM 741 C C . ASP A 1 96 ? 15.406 -1.314 -12.244 1.00 90.88 96 ASP A C 1
ATOM 743 O O . ASP A 1 96 ? 14.594 -0.391 -12.142 1.00 90.88 96 ASP A O 1
ATOM 747 N N . GLU A 1 97 ? 16.658 -1.093 -12.642 1.00 91.00 97 GLU A N 1
ATOM 748 C CA . GLU A 1 97 ? 17.181 0.236 -12.973 1.00 91.00 97 GLU A CA 1
ATOM 749 C C . GLU A 1 97 ? 16.565 0.857 -14.234 1.00 91.00 97 GLU 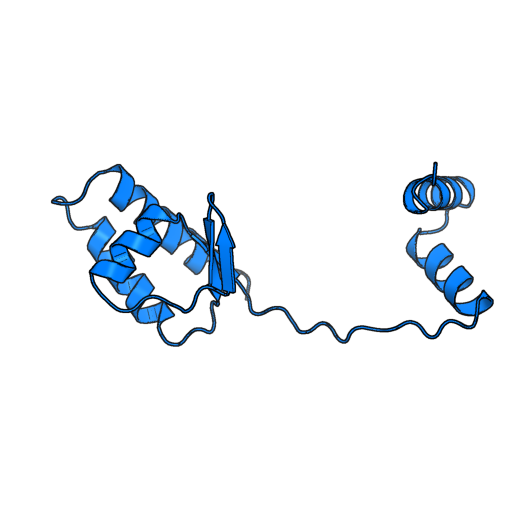A C 1
ATOM 751 O O . GLU A 1 97 ? 16.707 2.066 -14.430 1.00 91.00 97 GLU A O 1
ATOM 756 N N . SER A 1 98 ? 15.835 0.084 -15.050 1.00 91.62 98 SER A N 1
ATOM 757 C CA . SER A 1 98 ? 15.085 0.618 -16.194 1.00 91.62 98 SER A CA 1
ATOM 758 C C . SER A 1 98 ? 13.885 1.474 -15.766 1.00 91.62 98 SER A C 1
ATOM 760 O O . SER A 1 98 ? 13.382 2.293 -16.541 1.00 91.62 98 SER A O 1
ATOM 762 N N . HIS A 1 99 ? 13.432 1.333 -14.517 1.00 90.00 99 HIS A N 1
ATOM 763 C CA . HIS A 1 99 ? 12.342 2.117 -13.957 1.00 90.00 99 HIS A CA 1
ATOM 764 C C . HIS A 1 99 ? 12.794 3.461 -13.379 1.00 90.00 99 HIS A C 1
ATOM 766 O O . HIS A 1 99 ? 13.881 3.625 -12.811 1.00 90.00 99 HIS A O 1
ATOM 772 N N . SER A 1 100 ? 11.882 4.437 -13.432 1.00 92.38 100 SER A N 1
ATOM 773 C CA . SER A 1 100 ? 12.126 5.764 -12.866 1.00 92.38 100 SER A CA 1
ATOM 774 C C . SER A 1 100 ? 12.449 5.700 -11.367 1.00 92.38 100 SER A C 1
ATOM 776 O O . SER A 1 100 ? 11.890 4.902 -10.610 1.00 92.38 100 SER A O 1
ATOM 778 N N . LEU A 1 101 ? 13.322 6.603 -10.906 1.00 90.75 101 LEU A N 1
ATOM 779 C CA . LEU A 1 101 ? 13.690 6.700 -9.490 1.00 90.75 101 LEU A CA 1
ATOM 780 C C . LEU A 1 101 ? 12.465 6.914 -8.584 1.00 90.75 101 LEU A C 1
ATOM 782 O O . LEU A 1 101 ? 12.422 6.387 -7.473 1.00 90.75 101 LEU A O 1
ATOM 786 N N . GLY A 1 102 ? 11.473 7.680 -9.051 1.00 90.12 102 GLY A N 1
ATOM 787 C CA . GLY A 1 102 ? 10.225 7.910 -8.321 1.00 90.12 102 GLY A CA 1
ATOM 788 C C . GLY A 1 102 ? 9.453 6.613 -8.088 1.00 90.12 102 GLY A C 1
ATOM 789 O O . GLY A 1 102 ? 9.073 6.325 -6.955 1.00 90.12 102 GLY A O 1
ATOM 790 N N . LEU A 1 103 ? 9.313 5.792 -9.131 1.00 90.00 103 LEU A N 1
ATOM 791 C CA . LEU A 1 103 ? 8.613 4.512 -9.054 1.00 90.00 103 LEU A CA 1
ATOM 792 C C . LEU A 1 103 ? 9.319 3.531 -8.110 1.00 90.00 103 LEU A C 1
ATOM 794 O O . LEU A 1 103 ? 8.682 2.963 -7.224 1.00 90.00 103 LEU A O 1
ATOM 798 N N . ARG A 1 104 ? 10.648 3.415 -8.217 1.00 92.25 104 ARG A N 1
ATOM 799 C CA . ARG A 1 104 ? 11.457 2.573 -7.319 1.00 92.25 104 ARG A CA 1
ATOM 800 C C . ARG A 1 104 ? 11.352 3.000 -5.856 1.00 92.25 104 ARG A C 1
ATOM 802 O O . ARG A 1 104 ? 11.243 2.157 -4.965 1.00 92.25 104 ARG A O 1
ATOM 809 N N . LYS A 1 105 ? 11.330 4.312 -5.587 1.00 92.56 105 LYS A N 1
ATOM 810 C CA . LYS A 1 105 ? 11.109 4.854 -4.235 1.00 92.56 105 LYS A CA 1
ATOM 811 C C . LYS A 1 105 ? 9.714 4.520 -3.709 1.00 92.56 105 LYS A C 1
ATOM 813 O O . LYS A 1 105 ? 9.592 4.122 -2.553 1.00 92.56 105 LYS A O 1
ATOM 818 N N . SER A 1 106 ? 8.677 4.637 -4.538 1.00 90.81 106 SER A N 1
ATOM 819 C CA . SER A 1 106 ? 7.311 4.252 -4.162 1.00 90.81 106 SER A CA 1
ATOM 820 C C . SER A 1 106 ? 7.182 2.752 -3.889 1.00 90.81 106 SER A C 1
ATOM 822 O O . SER A 1 106 ? 6.528 2.372 -2.916 1.00 90.81 106 SER A O 1
ATOM 824 N N . ALA A 1 107 ? 7.855 1.910 -4.675 1.00 92.12 107 ALA A N 1
ATOM 825 C CA . ALA A 1 107 ? 7.917 0.470 -4.449 1.00 92.12 107 ALA A CA 1
ATOM 826 C C . ALA A 1 107 ? 8.571 0.136 -3.102 1.00 92.12 107 ALA A C 1
ATOM 828 O O . ALA A 1 107 ? 7.999 -0.586 -2.287 1.00 92.12 107 ALA A O 1
ATOM 829 N N . ARG A 1 108 ? 9.727 0.747 -2.815 1.00 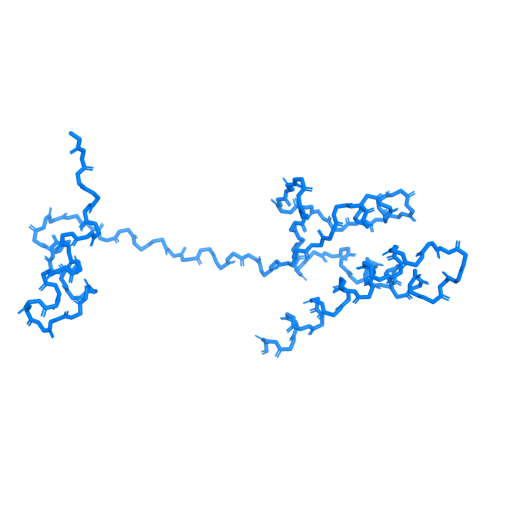92.75 108 ARG A N 1
ATOM 830 C CA . ARG A 1 108 ? 10.436 0.577 -1.540 1.00 92.75 108 ARG A CA 1
ATOM 831 C C . ARG A 1 108 ? 9.606 1.048 -0.348 1.00 92.75 108 ARG A C 1
ATOM 833 O O . ARG A 1 108 ? 9.544 0.351 0.658 1.00 92.75 108 ARG A O 1
ATOM 840 N N . ALA A 1 109 ? 8.956 2.207 -0.460 1.00 90.75 109 ALA A N 1
ATOM 841 C CA . ALA A 1 109 ? 8.078 2.722 0.587 1.00 90.75 109 ALA A CA 1
ATOM 842 C C . ALA A 1 109 ? 6.907 1.768 0.859 1.00 90.75 109 ALA A C 1
ATOM 844 O O . ALA A 1 109 ? 6.583 1.515 2.014 1.00 90.75 109 ALA A O 1
ATOM 845 N N . THR A 1 110 ? 6.316 1.207 -0.198 1.00 89.94 110 THR A N 1
ATOM 846 C CA . THR A 1 110 ? 5.218 0.238 -0.097 1.00 89.94 110 THR A CA 1
ATOM 847 C C . THR A 1 110 ? 5.644 -1.026 0.646 1.00 89.94 110 THR A C 1
ATOM 849 O O . THR A 1 110 ? 4.965 -1.421 1.589 1.00 89.94 110 THR A O 1
ATOM 852 N N . ILE A 1 111 ? 6.799 -1.602 0.296 1.00 92.94 111 ILE A N 1
ATOM 853 C CA . ILE A 1 111 ? 7.365 -2.765 0.999 1.00 92.94 111 ILE A CA 1
ATOM 854 C C . ILE A 1 111 ? 7.562 -2.454 2.486 1.00 92.94 111 ILE A C 1
ATOM 856 O O . ILE A 1 111 ? 7.076 -3.197 3.328 1.00 92.94 111 ILE A O 1
ATOM 860 N N . ASN A 1 112 ? 8.193 -1.321 2.809 1.00 91.19 112 ASN A N 1
ATOM 861 C CA . ASN A 1 112 ? 8.453 -0.940 4.199 1.00 91.19 112 ASN A CA 1
ATOM 862 C C . ASN A 1 112 ? 7.163 -0.774 5.018 1.00 91.19 112 ASN A C 1
ATOM 864 O O . ASN A 1 112 ? 7.156 -1.065 6.209 1.00 91.19 112 ASN A O 1
ATOM 868 N N . MET A 1 113 ? 6.085 -0.260 4.417 1.00 87.19 113 MET A N 1
ATOM 869 C CA . MET A 1 113 ? 4.802 -0.107 5.111 1.00 87.19 113 MET A CA 1
ATOM 870 C C . MET A 1 113 ? 4.137 -1.459 5.386 1.00 87.19 113 MET A C 1
ATOM 872 O O . MET A 1 113 ? 3.581 -1.640 6.463 1.00 87.19 113 MET A O 1
ATOM 876 N N . ILE A 1 114 ? 4.227 -2.401 4.444 1.00 88.12 114 ILE A N 1
ATOM 877 C CA . ILE A 1 114 ? 3.706 -3.764 4.615 1.00 88.12 114 ILE A CA 1
ATOM 878 C C . ILE A 1 114 ? 4.521 -4.517 5.675 1.00 88.12 114 ILE A C 1
ATOM 880 O O . ILE A 1 114 ? 3.940 -5.062 6.604 1.00 88.12 114 ILE A O 1
ATOM 884 N N . GLU A 1 115 ? 5.855 -4.479 5.592 1.00 88.06 115 GLU A N 1
ATOM 885 C CA . GLU A 1 115 ? 6.750 -5.138 6.558 1.00 88.06 115 GLU A CA 1
ATOM 886 C C . GLU A 1 115 ? 6.567 -4.593 7.985 1.00 88.06 115 GLU A C 1
ATOM 888 O O . GLU A 1 115 ? 6.594 -5.358 8.943 1.00 88.06 115 GLU A O 1
ATOM 893 N N . ARG A 1 116 ? 6.332 -3.283 8.148 1.00 84.00 116 ARG A N 1
ATOM 894 C CA . ARG A 1 116 ? 6.018 -2.694 9.463 1.00 84.00 116 ARG A CA 1
ATOM 895 C C . ARG A 1 116 ? 4.687 -3.186 10.019 1.00 84.00 116 ARG A C 1
ATOM 897 O O . ARG A 1 116 ? 4.612 -3.496 11.199 1.00 84.00 116 ARG A O 1
ATOM 904 N N . ALA A 1 117 ? 3.657 -3.268 9.181 1.00 82.56 117 ALA A N 1
ATOM 905 C CA . ALA A 1 117 ? 2.341 -3.718 9.621 1.00 82.56 117 ALA A CA 1
ATOM 906 C C . ALA A 1 117 ? 2.315 -5.211 10.008 1.00 82.56 117 ALA A C 1
ATOM 908 O O . ALA A 1 117 ? 1.483 -5.613 10.824 1.00 82.56 117 ALA A O 1
ATOM 909 N N . ASP A 1 118 ? 3.231 -6.006 9.444 1.00 78.81 118 ASP A N 1
ATOM 910 C CA . ASP A 1 118 ? 3.455 -7.414 9.792 1.00 78.81 118 ASP A CA 1
ATOM 911 C C . ASP A 1 118 ? 4.203 -7.580 11.130 1.00 78.81 118 ASP A C 1
ATOM 913 O O . ASP A 1 118 ? 3.897 -8.482 11.896 1.00 78.81 118 ASP A O 1
ATOM 917 N N . GLN A 1 119 ? 5.128 -6.667 11.458 1.00 73.62 119 GLN A N 1
ATOM 918 C CA . GLN A 1 119 ? 5.873 -6.657 12.732 1.00 73.62 119 GLN A CA 1
ATOM 919 C C . GLN A 1 119 ? 5.059 -6.164 13.940 1.00 73.62 119 GLN A C 1
ATOM 921 O O . GLN A 1 119 ? 5.457 -6.382 15.080 1.00 73.62 119 GLN A O 1
ATOM 926 N N . GLU A 1 120 ? 3.944 -5.470 13.708 1.00 64.88 120 GLU A N 1
ATOM 927 C CA . GLU A 1 120 ? 2.994 -5.030 14.743 1.00 64.88 120 GLU A CA 1
ATOM 928 C C . GLU A 1 120 ? 1.961 -6.132 15.100 1.00 64.88 120 GLU A C 1
ATOM 930 O O . GLU A 1 120 ? 0.854 -5.834 15.559 1.00 64.88 120 GLU A O 1
ATOM 935 N N . ASN A 1 121 ? 2.291 -7.401 14.838 1.00 51.22 121 ASN A N 1
ATOM 936 C CA . ASN A 1 121 ? 1.544 -8.621 15.178 1.00 51.22 121 ASN A CA 1
ATOM 937 C C . ASN A 1 121 ? 2.430 -9.565 15.999 1.00 51.22 121 ASN A C 1
ATOM 939 O O . ASN A 1 121 ? 1.847 -10.367 16.760 1.00 51.22 121 ASN A O 1
#

Radius of gyration: 22.09 Å; chains: 1; bounding box: 50×40×54 Å

pLDDT: mean 78.09, std 15.52, range [34.72, 93.31]

Organism: NCBI:txid1529068

Foldseek 3Di:
DDDPPVVVLVVVCVVVVHDSVVVVVVVCVVVVPDPPPPPPPVPQDKFWAAPVLQVVVVVVDDDADFPDDDNGTTIHGLPGPCVVVLLVVLVVLLVDPVDDPVNNVRSVVRNVRSVVSVVVD

Sequence (121 aa):
MPIPLRRGLEREAERSGRSLTEIIIEAVQQSGIEPVVHEDEIAPKAVRVPPAFYDFQAQHGGVPAPQTRTSKHVSLRLDDPALPSFVEAARRCVTDESHSLGLRKSARATINMIERADQEN

Secondary structure (DSSP, 8-state):
-PPPHHHHHHHHHHHHT--HHHHHHHHHHHHT----------PPPEEEE-HHHHHHHHHHS--PPEEEE-SS-EEEETT-TTHHHHHHHHHHHHH-TTS-HHHHHHHHHHHHHHHHHHHT-